Protein AF-B0WHE5-F1 (afdb_monomer_lite)

Organism: Culex quinquefasciatus (NCBI:txid7176)

pLDDT: mean 72.54, std 15.76, range [48.41, 95.38]

Sequence (95 aa):
MNQLPVEVCEEIFKSLNLQGVLTARRTCRRWRQIVNGSPALMSRIHLKPPLSLMDRGMKPICSIPARGVTLKDTTVLTIDSWWESIGSELTFLRL

Structure (mmCIF, N/CA/C/O backbone):
data_AF-B0WHE5-F1
#
_entry.id   AF-B0WHE5-F1
#
loop_
_atom_site.group_PDB
_atom_site.id
_atom_site.type_symbol
_atom_site.label_atom_id
_atom_site.label_alt_id
_atom_site.label_comp_id
_atom_site.label_asym_id
_atom_site.label_entity_id
_atom_site.label_seq_id
_atom_site.pdbx_PDB_ins_code
_atom_site.Cartn_x
_atom_site.Cartn_y
_atom_site.Cartn_z
_atom_site.occupancy
_atom_site.B_iso_or_equiv
_atom_site.auth_seq_id
_atom_site.auth_comp_id
_atom_site.auth_asym_id
_atom_site.auth_atom_id
_atom_site.pdbx_PDB_model_num
ATOM 1 N N . MET A 1 1 ? -3.738 12.006 19.870 1.00 53.06 1 MET A N 1
ATOM 2 C CA . MET A 1 1 ? -4.567 11.418 18.786 1.00 53.06 1 MET A CA 1
ATOM 3 C C . MET A 1 1 ? -4.519 9.873 18.776 1.00 53.06 1 MET A C 1
ATOM 5 O O . MET A 1 1 ? -4.378 9.274 17.719 1.00 53.06 1 MET A O 1
ATOM 9 N N . ASN A 1 2 ? -4.661 9.192 19.926 1.00 59.06 2 ASN A N 1
ATOM 10 C CA . ASN A 1 2 ? -4.540 7.719 20.024 1.00 59.06 2 ASN A CA 1
ATOM 11 C C . ASN A 1 2 ? -5.871 6.977 20.266 1.00 59.06 2 ASN A C 1
ATOM 13 O O . ASN A 1 2 ? -5.849 5.804 20.611 1.00 59.06 2 ASN A O 1
ATOM 17 N N . GLN A 1 3 ? -7.022 7.624 20.067 1.00 76.31 3 GLN A N 1
ATOM 18 C CA . GLN A 1 3 ? -8.318 7.091 20.524 1.00 76.31 3 GLN A CA 1
ATOM 19 C C . GLN A 1 3 ? -9.307 6.704 19.417 1.00 76.31 3 GLN A C 1
ATOM 21 O O . GLN A 1 3 ? -10.332 6.110 19.719 1.00 76.31 3 GLN A O 1
ATOM 26 N N . LEU A 1 4 ? -9.030 7.006 18.144 1.00 86.12 4 LEU A N 1
ATOM 27 C CA . LEU A 1 4 ? -9.929 6.587 17.062 1.00 86.12 4 LEU A CA 1
ATOM 28 C C . LEU A 1 4 ? -9.900 5.060 16.906 1.00 86.12 4 LEU A C 1
ATOM 30 O O . LEU A 1 4 ? -8.793 4.524 16.854 1.00 86.12 4 LEU A O 1
ATOM 34 N N . PRO A 1 5 ? -11.044 4.365 16.815 1.00 92.81 5 PRO A N 1
ATOM 35 C CA . PRO A 1 5 ? -11.086 2.940 16.491 1.00 92.81 5 PRO A CA 1
ATOM 36 C C . PRO A 1 5 ? -10.377 2.628 15.167 1.00 92.81 5 PRO A C 1
ATOM 38 O O . PRO A 1 5 ? -10.266 3.494 14.292 1.00 92.81 5 PRO A O 1
ATOM 41 N N . VAL A 1 6 ? -9.879 1.397 15.024 1.00 92.06 6 VAL A N 1
ATOM 42 C CA . VAL A 1 6 ? -9.145 0.967 13.820 1.00 92.06 6 VAL A CA 1
ATOM 43 C C . VAL A 1 6 ? -10.027 1.100 12.583 1.00 92.06 6 VAL A C 1
ATOM 45 O O . VAL A 1 6 ? -9.575 1.616 11.568 1.00 92.06 6 VAL A O 1
ATOM 48 N N . GLU A 1 7 ? -11.299 0.746 12.713 1.00 93.19 7 GLU A N 1
ATOM 49 C CA . GLU A 1 7 ? -12.312 0.771 11.663 1.00 93.19 7 GLU A CA 1
ATOM 50 C C . GLU A 1 7 ? -12.515 2.196 11.134 1.00 93.19 7 GLU A C 1
ATOM 52 O O . GLU A 1 7 ? -12.566 2.423 9.927 1.00 93.19 7 GLU A O 1
ATOM 57 N N . VAL A 1 8 ? -12.539 3.185 12.033 1.00 94.50 8 VAL A N 1
ATOM 58 C CA . VAL A 1 8 ? -12.672 4.599 11.657 1.00 94.50 8 VAL A CA 1
ATOM 59 C C . VAL A 1 8 ? -11.414 5.087 10.939 1.00 94.50 8 VAL A C 1
ATOM 61 O O . VAL A 1 8 ? -11.506 5.792 9.936 1.00 94.50 8 VAL A O 1
ATOM 64 N N . CYS A 1 9 ? -10.226 4.700 11.414 1.00 94.12 9 CYS A N 1
ATOM 65 C CA . CYS A 1 9 ? -8.980 5.009 10.715 1.00 94.12 9 CYS A CA 1
ATOM 66 C C . CYS A 1 9 ? -8.932 4.372 9.320 1.00 94.12 9 CYS A C 1
ATOM 68 O O . CYS A 1 9 ? -8.500 5.029 8.376 1.00 94.12 9 CYS A O 1
ATOM 70 N N . GLU A 1 10 ? -9.386 3.126 9.174 1.00 93.94 10 GLU A N 1
ATOM 71 C CA . GLU A 1 10 ? -9.463 2.463 7.873 1.00 93.94 10 GLU A CA 1
ATOM 72 C C . GLU A 1 10 ? -10.386 3.202 6.907 1.00 93.94 10 GLU A C 1
ATOM 74 O O . GLU A 1 10 ? -9.975 3.452 5.776 1.00 93.94 10 GLU A O 1
ATOM 79 N N . GLU A 1 11 ? -11.583 3.608 7.338 1.00 95.12 11 GLU A N 1
ATOM 80 C CA . GLU A 1 11 ? -12.500 4.391 6.498 1.00 95.12 11 GLU A CA 1
ATOM 81 C C . GLU A 1 11 ? -11.900 5.740 6.084 1.00 95.12 11 GLU A C 1
ATOM 83 O O . GLU A 1 11 ? -11.952 6.117 4.909 1.00 95.12 11 GLU A O 1
ATOM 88 N N . ILE A 1 12 ? -11.215 6.430 7.003 1.00 95.25 12 ILE A N 1
ATOM 89 C CA . ILE A 1 12 ? -10.471 7.651 6.666 1.00 95.25 12 ILE A CA 1
ATOM 90 C C . ILE A 1 12 ? -9.422 7.344 5.592 1.00 95.25 12 ILE A C 1
ATOM 92 O O . ILE A 1 12 ? -9.349 8.041 4.582 1.00 95.25 12 ILE A O 1
ATOM 96 N N . PHE A 1 13 ? -8.626 6.287 5.755 1.00 94.81 13 PHE A N 1
ATOM 97 C CA . PHE A 1 13 ? -7.577 5.942 4.794 1.00 94.81 13 PHE A CA 1
ATOM 98 C C . PHE A 1 13 ? -8.131 5.470 3.445 1.00 94.81 13 PHE A C 1
ATOM 100 O O . PHE A 1 13 ? -7.501 5.716 2.415 1.00 94.81 13 PHE A O 1
ATOM 107 N N . LYS A 1 14 ? -9.315 4.846 3.410 1.00 93.31 14 LYS A N 1
ATOM 108 C CA . LYS A 1 14 ? -9.995 4.479 2.158 1.00 93.31 14 LYS A CA 1
ATOM 109 C C . LYS A 1 14 ? -10.351 5.715 1.336 1.00 93.31 14 LYS A C 1
ATOM 111 O O . LYS A 1 14 ? -10.222 5.666 0.114 1.00 93.31 14 LYS A O 1
ATOM 116 N N . SER A 1 15 ? -10.689 6.829 1.989 1.00 95.38 15 SER A N 1
ATOM 117 C CA . SER A 1 15 ? -10.963 8.103 1.308 1.00 95.38 15 SER A CA 1
ATOM 118 C C . SER A 1 15 ? -9.714 8.784 0.721 1.00 95.38 15 SER A C 1
ATOM 120 O O . SER A 1 15 ? -9.825 9.626 -0.168 1.00 95.38 15 SER A O 1
ATOM 122 N N . LEU A 1 16 ? -8.507 8.409 1.169 1.00 92.69 16 LEU A N 1
ATOM 123 C CA . LEU A 1 16 ? -7.255 8.967 0.655 1.00 92.69 16 LEU A CA 1
ATOM 124 C C . LEU A 1 16 ? -6.910 8.395 -0.723 1.00 92.69 16 LEU A C 1
ATOM 126 O O . LEU A 1 16 ? -7.182 7.231 -1.018 1.00 92.69 16 LEU A O 1
ATOM 130 N N . ASN A 1 17 ? -6.228 9.182 -1.557 1.00 89.06 17 ASN A N 1
ATOM 131 C CA . ASN A 1 17 ? -5.562 8.670 -2.758 1.00 89.06 17 ASN A CA 1
ATOM 132 C C . ASN A 1 17 ? -4.305 7.846 -2.388 1.00 89.06 17 ASN A C 1
ATOM 134 O O . ASN A 1 17 ? -3.902 7.795 -1.226 1.00 89.06 17 ASN A O 1
ATOM 138 N N . LEU A 1 18 ? -3.660 7.206 -3.372 1.00 83.50 18 LEU A N 1
ATOM 139 C CA . LEU A 1 18 ? -2.495 6.343 -3.120 1.00 83.50 18 LEU A CA 1
ATOM 140 C C . LEU A 1 18 ? -1.370 7.062 -2.353 1.00 83.50 18 LEU A C 1
ATOM 142 O O . LEU A 1 18 ? -0.829 6.505 -1.402 1.00 83.50 18 LEU A O 1
ATOM 146 N N . GLN A 1 19 ? -1.044 8.304 -2.724 1.00 83.56 19 GLN A N 1
ATOM 147 C CA . GLN A 1 19 ? -0.013 9.084 -2.029 1.00 83.56 19 GLN A CA 1
ATOM 148 C C . GLN A 1 19 ? -0.402 9.383 -0.577 1.00 83.56 19 GLN A C 1
ATOM 150 O O . GLN A 1 19 ? 0.437 9.289 0.321 1.00 83.56 19 GLN A O 1
ATOM 155 N N . GLY A 1 20 ? -1.679 9.670 -0.324 1.00 89.50 20 GLY A N 1
ATOM 156 C CA . GLY A 1 20 ? -2.213 9.853 1.021 1.00 89.50 20 GLY A CA 1
ATOM 157 C C . GLY A 1 20 ? -2.111 8.581 1.863 1.00 89.50 20 GLY A C 1
ATOM 158 O O . GLY A 1 20 ? -1.635 8.643 2.994 1.00 89.50 20 GLY A O 1
ATOM 159 N N . VAL A 1 21 ? -2.451 7.416 1.301 1.00 89.81 21 VAL A N 1
ATOM 160 C CA . VAL A 1 21 ? -2.299 6.117 1.985 1.00 89.81 21 VAL A CA 1
ATOM 161 C C . VAL A 1 21 ? -0.828 5.827 2.307 1.00 89.81 21 VAL A C 1
ATOM 163 O O . VAL A 1 21 ? -0.506 5.422 3.424 1.00 89.81 21 VAL A O 1
ATOM 166 N N . LEU A 1 22 ? 0.088 6.075 1.365 1.00 85.56 22 LEU A N 1
ATOM 167 C CA . LEU A 1 22 ? 1.527 5.890 1.585 1.00 85.56 22 LEU A CA 1
ATOM 168 C C . LEU A 1 22 ? 2.076 6.840 2.653 1.00 85.56 22 LEU A C 1
ATOM 170 O O . LEU A 1 22 ? 2.896 6.436 3.479 1.00 85.56 22 LEU A O 1
ATOM 174 N N . THR A 1 23 ? 1.601 8.083 2.660 1.00 89.12 23 THR A N 1
ATOM 175 C CA . THR A 1 23 ? 1.957 9.075 3.676 1.00 89.12 23 THR A CA 1
ATOM 176 C C . THR A 1 23 ? 1.464 8.625 5.043 1.00 89.12 23 THR A C 1
ATOM 178 O O . THR A 1 23 ? 2.274 8.517 5.961 1.00 89.12 23 THR A O 1
ATOM 181 N N . ALA A 1 24 ? 0.187 8.247 5.158 1.00 89.88 24 ALA A N 1
ATOM 182 C CA . ALA A 1 24 ? -0.399 7.754 6.400 1.00 89.88 24 ALA A CA 1
ATOM 183 C C . ALA A 1 24 ? 0.368 6.538 6.950 1.00 89.88 24 ALA A C 1
ATOM 185 O O . ALA A 1 24 ? 0.729 6.471 8.126 1.00 89.88 24 ALA A O 1
ATOM 186 N N . ARG A 1 25 ? 0.727 5.599 6.072 1.00 88.00 25 ARG A N 1
ATOM 187 C CA . ARG A 1 25 ? 1.527 4.424 6.432 1.00 88.00 25 ARG A CA 1
ATOM 188 C C . ARG A 1 25 ? 2.923 4.778 6.972 1.00 88.00 25 ARG A C 1
ATOM 190 O O . ARG A 1 25 ? 3.489 4.030 7.776 1.00 88.00 25 ARG A O 1
ATOM 197 N N . ARG A 1 26 ? 3.508 5.893 6.526 1.00 86.19 26 ARG A N 1
ATOM 198 C CA . ARG A 1 26 ? 4.822 6.385 6.976 1.00 86.19 26 ARG A CA 1
ATOM 199 C C . ARG A 1 26 ? 4.745 7.213 8.262 1.00 86.19 26 ARG A C 1
ATOM 201 O O . ARG A 1 26 ? 5.757 7.295 8.949 1.00 86.19 26 ARG A O 1
ATOM 208 N N . THR A 1 27 ? 3.582 7.765 8.610 1.00 89.50 27 THR A N 1
ATOM 209 C CA . THR A 1 27 ? 3.409 8.698 9.736 1.00 89.50 27 THR A CA 1
ATOM 210 C C . THR A 1 27 ? 3.768 8.094 11.094 1.00 89.50 27 THR A C 1
ATOM 212 O O . THR A 1 27 ? 4.539 8.683 11.845 1.00 89.50 27 THR A O 1
ATOM 215 N N . CYS A 1 28 ? 3.220 6.927 11.447 1.00 89.38 28 CYS A N 1
ATOM 216 C CA . CYS A 1 28 ? 3.503 6.284 12.734 1.00 89.38 28 CYS A CA 1
ATOM 217 C C . CYS A 1 28 ? 3.323 4.759 12.673 1.00 89.38 28 CYS A C 1
ATOM 219 O O . CYS A 1 28 ? 2.721 4.223 11.740 1.00 89.38 28 CYS A O 1
ATOM 221 N N . ARG A 1 29 ? 3.825 4.038 13.691 1.00 87.81 29 ARG A N 1
ATOM 222 C CA . ARG A 1 29 ? 3.734 2.563 13.760 1.00 87.81 29 ARG A CA 1
ATOM 223 C C . ARG A 1 29 ? 2.288 2.059 13.721 1.00 87.81 29 ARG A C 1
ATOM 225 O O . ARG A 1 29 ? 2.009 1.089 13.028 1.00 87.81 29 ARG A O 1
ATOM 232 N N . ARG A 1 30 ? 1.373 2.745 14.410 1.00 91.69 30 ARG A N 1
ATOM 233 C CA . ARG A 1 30 ? -0.045 2.371 14.471 1.00 91.69 30 ARG A CA 1
ATOM 234 C C . ARG A 1 30 ? -0.719 2.469 13.105 1.00 91.69 30 ARG A C 1
ATOM 236 O O . ARG A 1 30 ? -1.362 1.525 12.670 1.00 91.69 30 ARG A O 1
ATOM 243 N N . TRP A 1 31 ? -0.539 3.583 12.400 1.00 92.31 31 TRP A N 1
ATOM 244 C CA . TRP A 1 31 ? -1.114 3.762 11.063 1.00 92.31 31 TRP A CA 1
ATOM 245 C C . TRP A 1 31 ? -0.507 2.788 10.060 1.00 92.31 31 TRP A C 1
ATOM 247 O O . TRP A 1 31 ? -1.222 2.247 9.225 1.00 92.31 31 TRP A O 1
ATOM 257 N N . ARG A 1 32 ? 0.788 2.479 10.199 1.00 89.62 32 ARG A N 1
ATOM 258 C CA . ARG A 1 32 ? 1.421 1.411 9.424 1.00 89.62 32 ARG A CA 1
ATOM 259 C C . ARG A 1 32 ? 0.740 0.062 9.634 1.00 89.62 32 ARG A C 1
ATOM 261 O O . ARG A 1 32 ? 0.476 -0.617 8.652 1.00 89.62 32 ARG A O 1
ATOM 268 N N . GLN A 1 33 ? 0.461 -0.314 10.882 1.00 90.38 33 GLN A N 1
ATOM 269 C CA . GLN A 1 33 ? -0.227 -1.569 11.199 1.00 90.38 33 GLN A CA 1
ATOM 270 C C . GLN A 1 33 ? -1.645 -1.602 10.629 1.00 90.38 33 GLN A C 1
ATOM 272 O O . GLN A 1 33 ? -2.019 -2.609 10.045 1.00 90.38 33 GLN A O 1
ATOM 277 N N . ILE A 1 34 ? -2.395 -0.501 10.725 1.00 92.44 34 ILE A N 1
ATOM 278 C CA . ILE A 1 34 ? -3.751 -0.400 10.162 1.00 92.44 34 ILE A CA 1
ATOM 279 C C . ILE A 1 34 ? -3.715 -0.546 8.636 1.00 92.44 34 ILE A C 1
ATOM 281 O O . ILE A 1 34 ? -4.430 -1.367 8.070 1.00 92.44 34 ILE A O 1
ATOM 285 N N . VAL A 1 35 ? -2.835 0.199 7.958 1.00 90.56 35 VAL A N 1
ATOM 286 C CA . VAL A 1 35 ? -2.704 0.110 6.497 1.00 90.56 35 VAL A CA 1
ATOM 287 C C . VAL A 1 35 ? -2.269 -1.292 6.069 1.00 90.56 35 VAL A C 1
ATOM 289 O O . VAL A 1 35 ? -2.868 -1.837 5.152 1.00 90.56 35 VAL A O 1
ATOM 292 N N . ASN A 1 36 ? -1.273 -1.886 6.735 1.00 87.38 36 ASN A N 1
ATOM 293 C CA . ASN A 1 36 ? -0.794 -3.236 6.420 1.00 87.38 36 ASN A CA 1
ATOM 294 C C . ASN A 1 36 ? -1.843 -4.323 6.716 1.00 87.38 36 ASN A C 1
ATOM 296 O O . ASN A 1 36 ? -1.908 -5.318 5.999 1.00 87.38 36 ASN A O 1
ATOM 300 N N . GLY A 1 37 ? -2.640 -4.144 7.772 1.00 88.62 37 GLY A N 1
ATOM 301 C CA . GLY A 1 37 ? -3.662 -5.094 8.207 1.00 88.62 37 GLY A CA 1
ATOM 302 C C . GLY A 1 37 ? -4.929 -5.072 7.355 1.00 88.62 37 GLY A C 1
ATOM 303 O O . GLY A 1 37 ? -5.631 -6.076 7.315 1.00 88.62 37 GLY A O 1
ATOM 304 N N . SER A 1 38 ? -5.202 -3.974 6.641 1.00 90.19 38 SER A N 1
ATOM 305 C CA . SER A 1 38 ? -6.408 -3.816 5.823 1.00 90.19 38 SER A CA 1
ATOM 306 C C . SER A 1 38 ? -6.191 -4.307 4.381 1.00 90.19 38 SER A C 1
ATOM 308 O O . SER A 1 38 ? -5.491 -3.649 3.597 1.00 90.19 38 SER A O 1
ATOM 310 N N . PRO A 1 39 ? -6.829 -5.418 3.950 1.00 85.81 39 PRO A N 1
ATOM 311 C CA . PRO A 1 39 ? -6.682 -5.929 2.586 1.00 85.81 39 PRO A CA 1
ATOM 312 C C . PRO A 1 39 ? -7.134 -4.927 1.517 1.00 85.81 39 PRO A C 1
ATOM 314 O O . PRO A 1 39 ? -6.541 -4.868 0.441 1.00 85.81 39 PRO A O 1
ATOM 317 N N . ALA A 1 40 ? -8.153 -4.118 1.823 1.00 87.12 40 ALA A N 1
ATOM 318 C CA . ALA A 1 40 ? -8.702 -3.115 0.914 1.00 87.12 40 ALA A CA 1
ATOM 319 C C . ALA A 1 40 ? -7.745 -1.936 0.672 1.00 87.12 40 ALA A C 1
ATOM 321 O O . ALA A 1 40 ? -7.739 -1.358 -0.412 1.00 87.12 40 ALA A O 1
ATOM 322 N N . LEU A 1 41 ? -6.925 -1.568 1.662 1.00 88.38 41 LEU A N 1
ATOM 323 C CA . LEU A 1 41 ? -5.896 -0.541 1.490 1.00 88.38 41 LEU A CA 1
ATOM 324 C C . LEU A 1 41 ? -4.671 -1.116 0.776 1.00 88.38 41 LEU A C 1
ATOM 326 O O . LEU A 1 41 ? -4.143 -0.486 -0.141 1.00 88.38 41 LEU A O 1
ATOM 330 N N . MET A 1 42 ? -4.257 -2.331 1.144 1.00 83.69 42 MET A N 1
ATOM 331 C CA . MET A 1 42 ? -3.099 -2.992 0.541 1.00 83.69 42 MET A CA 1
ATOM 332 C C . MET A 1 42 ? -3.306 -3.360 -0.928 1.00 83.69 42 MET A C 1
ATOM 334 O O . MET A 1 42 ? -2.357 -3.264 -1.702 1.00 83.69 42 MET A O 1
ATOM 338 N N . SER A 1 43 ? -4.527 -3.705 -1.350 1.00 81.06 43 SER A N 1
ATOM 339 C CA . SER A 1 43 ? -4.833 -3.977 -2.764 1.00 81.06 43 SER A CA 1
ATOM 340 C C . SER A 1 43 ? -4.646 -2.758 -3.671 1.00 81.06 43 SER A C 1
ATOM 342 O O . SER A 1 43 ? -4.533 -2.902 -4.883 1.00 81.06 43 SER A O 1
ATOM 344 N N . ARG A 1 44 ? -4.592 -1.545 -3.108 1.00 79.94 44 ARG A N 1
ATOM 345 C CA . ARG A 1 44 ? -4.358 -0.303 -3.859 1.00 79.94 44 ARG A CA 1
ATOM 346 C C . ARG A 1 44 ? -2.870 -0.027 -4.065 1.00 79.94 44 ARG A C 1
ATOM 348 O O . ARG A 1 44 ? -2.513 0.739 -4.961 1.00 79.94 44 ARG A O 1
ATOM 355 N N . ILE A 1 45 ? -2.006 -0.628 -3.248 1.00 75.38 45 ILE A N 1
ATOM 356 C CA . ILE A 1 45 ? -0.563 -0.404 -3.281 1.00 75.38 45 ILE A CA 1
ATOM 357 C C . ILE A 1 45 ? 0.072 -1.407 -4.242 1.00 75.38 45 ILE A C 1
ATOM 359 O O . ILE A 1 45 ? 0.456 -2.510 -3.862 1.00 75.38 45 ILE A O 1
ATOM 363 N N . HIS A 1 46 ? 0.201 -0.990 -5.498 1.00 68.12 46 HIS A N 1
ATOM 364 C CA . HIS A 1 46 ? 0.950 -1.723 -6.511 1.00 68.12 46 HIS A CA 1
ATOM 365 C C . HIS A 1 46 ? 2.321 -1.087 -6.688 1.00 68.12 46 HIS A C 1
ATOM 367 O O . HIS A 1 46 ? 2.430 0.108 -6.981 1.00 68.12 46 HIS A O 1
ATOM 373 N N . LEU A 1 47 ? 3.372 -1.888 -6.544 1.00 64.50 47 LEU A N 1
ATOM 374 C CA . LEU A 1 47 ? 4.701 -1.458 -6.949 1.00 64.50 47 LEU A CA 1
ATOM 375 C C . LEU A 1 47 ? 4.790 -1.558 -8.471 1.00 64.50 47 LEU A C 1
ATOM 377 O O . LEU A 1 47 ? 4.705 -2.645 -9.042 1.00 64.50 47 LEU A O 1
ATOM 381 N N . LYS A 1 48 ? 4.957 -0.400 -9.111 1.00 60.28 48 LYS A N 1
ATOM 382 C CA . LYS A 1 48 ? 5.467 -0.297 -10.476 1.00 60.28 48 LYS A CA 1
ATOM 383 C C . LYS A 1 48 ? 6.937 0.082 -10.374 1.00 60.28 48 LYS A C 1
ATOM 385 O O . LYS A 1 48 ? 7.224 1.246 -10.083 1.00 60.28 48 LYS A O 1
ATOM 390 N N . PRO A 1 49 ? 7.862 -0.871 -10.511 1.00 56.94 49 PRO A N 1
ATOM 391 C CA . PRO A 1 49 ? 9.262 -0.512 -10.537 1.00 56.94 49 PRO A CA 1
ATOM 392 C C . PRO A 1 49 ? 9.577 0.329 -11.780 1.00 56.94 49 PRO A C 1
ATOM 394 O O . PRO A 1 49 ? 8.931 0.153 -12.817 1.00 56.94 49 PRO A O 1
ATOM 397 N N . PRO A 1 50 ? 10.504 1.296 -11.673 1.00 53.97 50 PRO A N 1
ATOM 398 C CA . PRO A 1 50 ? 10.914 2.084 -12.822 1.00 53.97 50 PRO A CA 1
ATOM 399 C C . PRO A 1 50 ? 11.543 1.169 -13.880 1.00 53.97 50 PRO A C 1
ATOM 401 O O . PRO A 1 50 ? 12.309 0.264 -13.561 1.00 53.97 50 PRO A O 1
ATOM 404 N N . LEU A 1 51 ? 11.186 1.441 -15.134 1.00 51.28 51 LEU A N 1
ATOM 405 C CA . LEU A 1 51 ? 11.427 0.669 -16.360 1.00 51.28 51 LEU A CA 1
ATOM 406 C C . LEU A 1 51 ? 12.898 0.481 -16.778 1.00 51.28 51 LEU A C 1
ATOM 408 O O . LEU A 1 51 ? 13.189 0.219 -17.939 1.00 51.28 51 LEU A O 1
ATOM 412 N N . SER A 1 52 ? 13.862 0.609 -15.878 1.00 50.22 52 SER A N 1
ATOM 413 C CA . SER A 1 52 ? 15.266 0.488 -16.254 1.00 50.22 52 SER A CA 1
ATOM 414 C C . SER A 1 52 ? 16.082 -0.049 -15.091 1.00 50.22 52 SER A C 1
ATOM 416 O O . SER A 1 52 ? 16.339 0.674 -14.133 1.00 50.22 52 SER A O 1
ATOM 418 N N . LEU A 1 53 ? 16.472 -1.318 -15.224 1.00 48.84 53 LEU A N 1
ATOM 419 C CA . LEU A 1 53 ? 17.381 -2.073 -14.362 1.00 48.84 53 LEU A CA 1
ATOM 420 C C . LEU A 1 53 ? 17.048 -2.057 -12.862 1.00 48.84 53 LEU A C 1
ATOM 422 O O . LEU A 1 53 ? 17.423 -1.162 -12.106 1.00 48.84 53 LEU A O 1
ATOM 426 N N . MET A 1 54 ? 16.453 -3.157 -12.406 1.00 55.84 54 MET A N 1
ATOM 427 C CA . MET A 1 54 ? 16.560 -3.559 -11.006 1.00 55.84 54 MET A CA 1
ATOM 428 C C . MET A 1 54 ? 17.913 -4.262 -10.822 1.00 55.84 54 MET A C 1
ATOM 430 O O . MET A 1 54 ? 18.060 -5.428 -11.184 1.00 55.84 54 MET A O 1
ATOM 434 N N . ASP A 1 55 ? 18.903 -3.515 -10.333 1.00 55.22 55 ASP A N 1
ATOM 435 C CA . ASP A 1 55 ? 20.262 -3.979 -10.008 1.00 55.22 55 ASP A CA 1
ATOM 436 C C . ASP A 1 55 ? 20.560 -3.745 -8.508 1.00 55.22 55 ASP A C 1
ATOM 438 O O . ASP A 1 55 ? 19.795 -3.066 -7.813 1.00 55.22 55 ASP A O 1
ATOM 442 N N . ARG A 1 56 ? 21.685 -4.280 -8.011 1.00 52.84 56 ARG A N 1
ATOM 443 C CA . ARG A 1 56 ? 22.201 -4.274 -6.621 1.00 52.84 56 ARG A CA 1
ATOM 444 C C . ARG A 1 56 ? 22.083 -2.948 -5.856 1.00 52.84 56 ARG A C 1
ATOM 446 O O . ARG A 1 56 ? 22.153 -2.946 -4.630 1.00 52.84 56 ARG A O 1
ATOM 453 N N . GLY A 1 57 ? 21.930 -1.821 -6.553 1.00 51.75 57 GLY A N 1
ATOM 454 C CA . GLY A 1 57 ? 21.825 -0.477 -5.982 1.00 51.75 57 GLY A CA 1
ATOM 455 C C . GLY A 1 57 ? 20.404 0.053 -5.761 1.00 51.75 57 GLY A C 1
ATOM 456 O O . GLY A 1 57 ? 20.265 1.147 -5.206 1.00 51.75 57 GLY A O 1
ATOM 457 N N . MET A 1 58 ? 19.345 -0.661 -6.169 1.00 53.66 58 MET A N 1
ATOM 458 C CA . MET A 1 58 ? 17.980 -0.196 -5.908 1.00 53.66 58 MET A CA 1
ATOM 459 C C . MET A 1 58 ? 17.701 -0.217 -4.404 1.00 53.66 58 MET A C 1
ATOM 461 O O . MET A 1 58 ? 17.429 -1.255 -3.807 1.00 53.66 58 MET A O 1
ATOM 465 N N . LYS A 1 59 ? 17.685 0.968 -3.789 1.00 53.28 59 LYS A N 1
ATOM 466 C CA . LYS A 1 59 ? 16.937 1.174 -2.550 1.00 53.28 59 LYS A CA 1
ATOM 467 C C . LYS A 1 59 ? 15.466 1.217 -2.946 1.00 53.28 59 LYS A C 1
ATOM 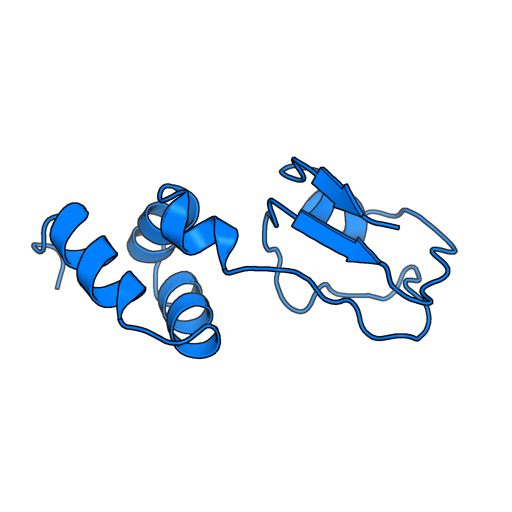469 O O . LYS A 1 59 ? 15.068 2.192 -3.591 1.00 53.28 59 LYS A O 1
ATOM 474 N N . PRO A 1 60 ? 14.648 0.202 -2.615 1.00 54.12 60 PRO A N 1
ATOM 475 C CA . PRO A 1 60 ? 13.230 0.293 -2.890 1.00 54.12 60 PRO A CA 1
ATOM 476 C C . PRO A 1 60 ? 12.723 1.562 -2.203 1.00 54.12 60 PRO A C 1
ATOM 478 O O . PRO A 1 60 ? 12.886 1.731 -0.993 1.00 54.12 60 PRO A O 1
ATOM 481 N N . ILE A 1 61 ? 12.151 2.480 -2.995 1.00 50.62 61 ILE A N 1
ATOM 482 C CA . ILE A 1 61 ? 11.658 3.803 -2.549 1.00 50.62 61 ILE A CA 1
ATOM 483 C C . ILE A 1 61 ? 10.746 3.655 -1.326 1.00 50.62 61 ILE A C 1
ATOM 485 O O . ILE A 1 61 ? 10.559 4.577 -0.528 1.00 50.62 61 ILE A O 1
ATOM 489 N N . CYS A 1 62 ? 10.191 2.462 -1.157 1.00 48.41 62 CYS A N 1
ATOM 490 C CA . CYS A 1 62 ? 9.560 2.055 0.059 1.00 48.41 62 CYS A CA 1
ATOM 491 C C . CYS A 1 62 ? 9.845 0.562 0.309 1.00 48.41 62 CYS A C 1
ATOM 493 O O . CYS A 1 62 ? 9.614 -0.253 -0.582 1.00 48.41 62 CYS A O 1
ATOM 495 N N . SER A 1 63 ? 10.245 0.193 1.527 1.00 52.84 63 SER A N 1
ATOM 496 C CA . SER A 1 63 ? 10.159 -1.177 2.060 1.00 52.84 63 SER A CA 1
ATOM 497 C C . SER A 1 63 ? 8.686 -1.566 2.259 1.00 52.84 63 SER A C 1
ATOM 499 O O . SER A 1 63 ? 8.162 -1.695 3.368 1.00 52.84 63 SER A O 1
ATOM 501 N N . ILE A 1 64 ? 7.947 -1.595 1.152 1.00 55.56 64 ILE A N 1
ATOM 502 C CA . ILE A 1 64 ? 6.547 -1.981 1.123 1.00 55.56 64 ILE A CA 1
ATOM 503 C C . ILE A 1 64 ? 6.528 -3.493 0.947 1.00 55.56 64 ILE A C 1
ATOM 505 O O . ILE A 1 64 ? 6.952 -3.946 -0.112 1.00 55.56 64 ILE A O 1
ATOM 509 N N . PRO A 1 65 ? 5.959 -4.243 1.906 1.00 55.78 65 PRO A N 1
ATOM 510 C CA . PRO A 1 65 ? 5.400 -5.536 1.590 1.00 55.78 65 PRO A CA 1
ATOM 511 C C . PRO A 1 65 ? 4.272 -5.273 0.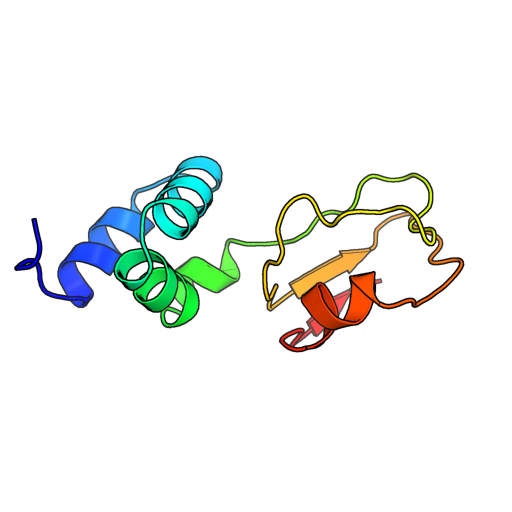594 1.00 55.78 65 PRO A C 1
ATOM 513 O O . PRO A 1 65 ? 3.198 -4.801 0.959 1.00 55.78 65 PRO A O 1
ATOM 516 N N . ALA A 1 66 ? 4.564 -5.392 -0.693 1.00 57.72 66 ALA A N 1
ATOM 517 C CA . ALA A 1 66 ? 3.565 -5.221 -1.726 1.00 57.72 66 ALA A CA 1
ATOM 518 C C . ALA A 1 66 ? 2.925 -6.578 -1.946 1.00 57.72 66 ALA A C 1
ATOM 520 O O . ALA A 1 66 ? 3.606 -7.524 -2.319 1.00 57.72 66 ALA A O 1
ATOM 521 N N . ARG A 1 67 ? 1.605 -6.669 -1.771 1.00 61.03 67 ARG A N 1
ATOM 522 C CA . ARG A 1 67 ? 0.885 -7.905 -2.100 1.00 61.03 67 ARG A CA 1
ATOM 523 C C . ARG A 1 67 ? 0.992 -8.253 -3.586 1.00 61.03 67 ARG A C 1
ATOM 525 O O . ARG A 1 67 ? 0.893 -9.427 -3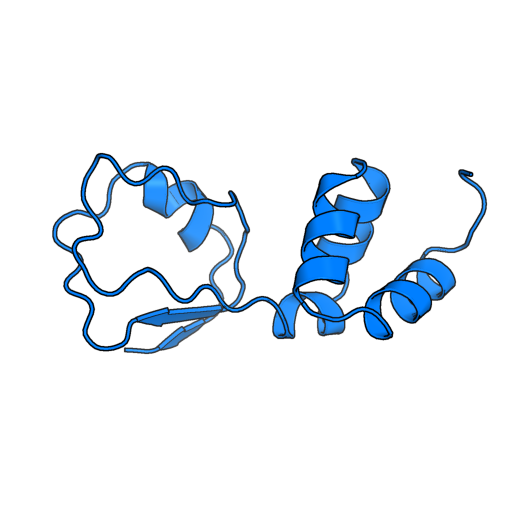.938 1.00 61.03 67 ARG A O 1
ATOM 532 N N . GLY A 1 68 ? 1.221 -7.242 -4.426 1.00 54.66 68 GLY A N 1
ATOM 533 C CA . GLY A 1 68 ? 1.344 -7.365 -5.867 1.00 54.66 68 GLY A CA 1
ATOM 534 C C . GLY A 1 68 ? 2.452 -6.510 -6.460 1.00 54.66 68 GLY A C 1
ATOM 535 O O . GLY A 1 68 ? 2.549 -5.311 -6.180 1.00 54.66 68 GLY A O 1
ATOM 536 N N . VAL A 1 69 ? 3.229 -7.115 -7.353 1.00 63.88 69 VAL A N 1
ATOM 537 C CA . VAL A 1 69 ? 4.196 -6.432 -8.217 1.00 63.88 69 VAL A CA 1
ATOM 538 C C . VAL A 1 69 ? 3.809 -6.724 -9.662 1.00 63.88 69 VAL A C 1
ATOM 540 O O . VAL A 1 69 ? 3.531 -7.868 -10.024 1.00 63.88 69 VAL A O 1
ATOM 543 N N . THR A 1 70 ? 3.752 -5.680 -10.488 1.00 63.09 70 THR A N 1
ATOM 544 C CA . THR A 1 70 ? 3.635 -5.827 -11.944 1.00 63.09 70 THR A CA 1
ATOM 545 C C . THR A 1 70 ? 4.945 -5.385 -12.562 1.00 63.09 70 THR A C 1
ATOM 547 O O . THR A 1 70 ? 5.282 -4.201 -12.521 1.00 63.09 70 THR A O 1
ATOM 550 N N . LEU A 1 71 ? 5.677 -6.350 -13.105 1.00 62.66 71 LEU A N 1
ATOM 551 C CA . LEU A 1 71 ? 6.880 -6.118 -13.885 1.00 62.66 71 LEU A CA 1
ATOM 552 C C . LEU A 1 71 ? 6.427 -6.005 -15.332 1.00 62.66 71 LEU A C 1
ATOM 554 O O . LEU A 1 71 ? 6.062 -7.002 -15.929 1.00 62.66 71 LEU A O 1
ATOM 558 N N . LYS A 1 72 ? 6.381 -4.792 -15.878 1.00 59.47 72 LYS A N 1
ATOM 559 C CA . LYS A 1 72 ? 6.119 -4.596 -17.305 1.00 59.47 72 LYS A CA 1
ATOM 560 C C . LYS A 1 72 ? 7.391 -4.054 -17.930 1.00 59.47 72 LYS A C 1
ATOM 562 O O . LYS A 1 72 ? 7.981 -3.147 -17.350 1.00 59.47 72 LYS A O 1
ATOM 567 N N .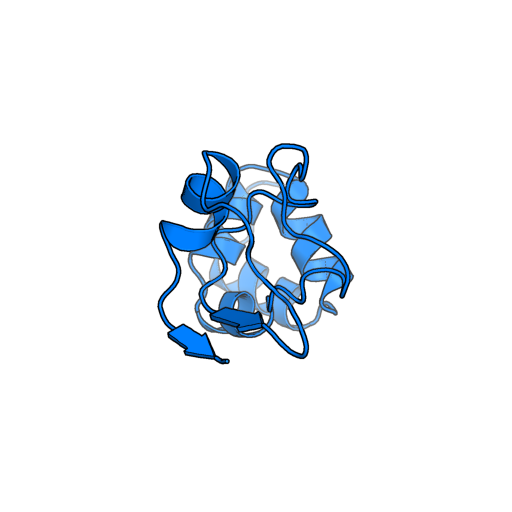 ASP A 1 73 ? 7.834 -4.648 -19.034 1.00 59.69 73 ASP A N 1
ATOM 568 C CA . ASP A 1 73 ? 9.047 -4.260 -19.770 1.00 59.69 73 ASP A CA 1
ATOM 569 C C . ASP A 1 73 ? 10.295 -4.120 -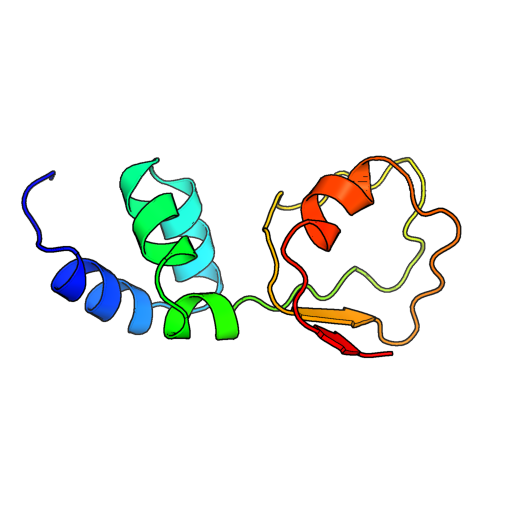18.858 1.00 59.69 73 ASP A C 1
ATOM 571 O O . ASP A 1 73 ? 11.132 -3.239 -19.038 1.00 59.69 73 ASP A O 1
ATOM 575 N N . THR A 1 74 ? 10.397 -4.967 -17.822 1.00 60.25 74 THR A N 1
ATOM 576 C CA . THR A 1 74 ? 11.464 -4.918 -16.808 1.00 60.25 74 THR A CA 1
ATOM 577 C C . THR A 1 74 ? 12.315 -6.183 -16.865 1.00 60.25 74 THR A C 1
ATOM 579 O O . THR A 1 74 ? 11.802 -7.283 -16.674 1.00 60.25 74 THR A O 1
ATOM 582 N N . THR A 1 75 ? 13.627 -6.028 -17.047 1.00 56.50 75 THR A N 1
ATOM 583 C CA . THR A 1 75 ? 14.596 -7.126 -16.913 1.00 56.50 75 THR A CA 1
ATOM 584 C C . THR A 1 75 ? 15.169 -7.117 -15.498 1.00 56.50 75 THR A C 1
ATOM 586 O O . THR A 1 75 ? 15.882 -6.186 -15.117 1.00 56.50 75 THR A O 1
ATOM 589 N N . VAL A 1 76 ? 14.854 -8.142 -14.704 1.00 57.84 76 VAL A N 1
ATOM 590 C CA . VAL A 1 76 ? 15.497 -8.369 -13.401 1.00 57.84 76 VAL A CA 1
ATOM 591 C C . VAL A 1 76 ? 16.852 -9.022 -13.666 1.00 57.84 76 VAL A C 1
ATOM 593 O O . VAL A 1 76 ? 16.898 -10.164 -14.114 1.00 57.84 76 VAL A O 1
ATOM 596 N N . LEU A 1 77 ? 17.948 -8.292 -13.441 1.00 58.09 77 LEU A N 1
ATOM 597 C CA . LEU A 1 77 ? 19.302 -8.808 -13.684 1.00 58.09 77 LEU A CA 1
ATOM 598 C C . LEU A 1 77 ? 19.815 -9.628 -12.501 1.00 58.09 77 LEU A C 1
ATOM 600 O O . LEU A 1 77 ? 20.387 -10.698 -12.700 1.00 58.09 77 LEU A O 1
ATOM 604 N N . THR A 1 78 ? 19.576 -9.153 -11.275 1.00 57.53 78 THR A N 1
ATOM 605 C CA . THR A 1 78 ? 19.910 -9.883 -10.050 1.00 57.53 78 THR A CA 1
ATOM 606 C C . THR A 1 78 ? 18.846 -9.699 -8.970 1.00 57.53 78 THR A C 1
ATOM 608 O O . THR A 1 78 ? 18.361 -8.598 -8.694 1.00 57.53 78 THR A O 1
ATOM 611 N N . ILE A 1 79 ? 18.475 -10.817 -8.347 1.00 63.91 79 ILE A N 1
ATOM 612 C CA . ILE A 1 79 ? 17.633 -10.856 -7.152 1.00 63.91 79 ILE A CA 1
ATOM 613 C C . ILE A 1 79 ? 18.588 -10.813 -5.954 1.00 63.91 79 ILE A C 1
ATOM 615 O O . ILE A 1 79 ? 19.169 -11.830 -5.593 1.00 63.91 79 ILE A O 1
ATOM 619 N N . ASP A 1 80 ? 18.787 -9.627 -5.382 1.00 65.31 80 ASP A N 1
ATOM 620 C CA . ASP A 1 80 ? 19.641 -9.410 -4.205 1.00 65.31 80 ASP A CA 1
ATOM 621 C C . ASP A 1 80 ? 18.788 -9.021 -2.980 1.00 65.31 80 ASP A C 1
ATOM 623 O O . ASP A 1 80 ? 17.560 -9.120 -2.998 1.00 65.31 80 ASP A O 1
ATOM 627 N N . SER A 1 81 ? 19.415 -8.548 -1.899 1.00 64.69 81 SER A N 1
ATOM 628 C CA . SER A 1 81 ? 18.763 -8.207 -0.619 1.00 64.69 81 SER A CA 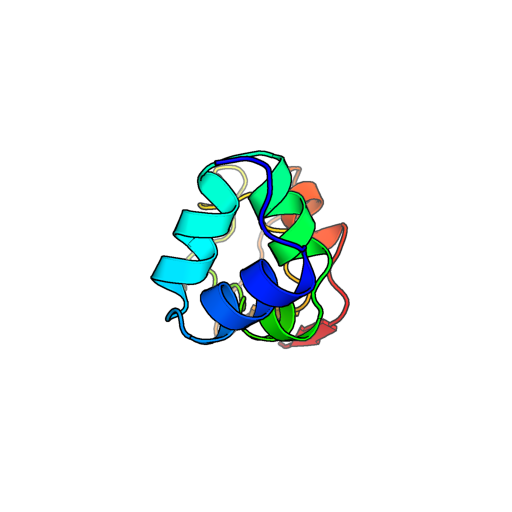1
ATOM 629 C C . SER A 1 81 ? 17.613 -7.190 -0.719 1.00 64.69 81 SER A C 1
ATOM 631 O O . SER A 1 81 ? 16.760 -7.119 0.167 1.00 64.69 81 SER A O 1
ATOM 633 N N . TRP A 1 82 ? 17.529 -6.425 -1.811 1.00 64.19 82 TRP A N 1
ATOM 634 C CA . TRP A 1 82 ? 16.391 -5.546 -2.090 1.00 64.19 82 TRP A CA 1
ATOM 635 C C . TRP A 1 82 ? 15.084 -6.332 -2.297 1.00 64.19 82 TRP A C 1
ATOM 637 O O . TRP A 1 82 ? 14.010 -5.838 -1.937 1.00 64.19 82 TRP A O 1
ATOM 647 N N . TRP A 1 83 ? 15.166 -7.556 -2.834 1.00 67.44 83 TRP A N 1
ATOM 648 C CA . TRP A 1 83 ? 14.010 -8.415 -3.069 1.00 67.44 83 TRP A CA 1
ATOM 649 C C . TRP A 1 83 ? 13.426 -8.946 -1.771 1.00 67.44 83 TRP A C 1
ATOM 651 O O . TRP A 1 83 ? 12.215 -9.034 -1.677 1.00 67.44 83 TRP A O 1
ATOM 661 N N . GLU A 1 84 ? 14.211 -9.220 -0.729 1.00 66.94 84 GLU A N 1
ATOM 662 C CA . GLU A 1 84 ? 13.656 -9.685 0.554 1.00 66.94 84 GLU A CA 1
ATOM 663 C C . GLU A 1 84 ? 12.627 -8.701 1.129 1.00 66.94 84 GLU A C 1
ATOM 665 O O . GLU A 1 84 ? 11.606 -9.100 1.686 1.00 66.94 84 GLU A O 1
ATOM 670 N N . SER A 1 85 ? 12.835 -7.400 0.917 1.00 62.00 85 SER A N 1
ATOM 671 C CA . SER A 1 85 ? 11.905 -6.354 1.361 1.00 62.00 85 SER A CA 1
ATOM 672 C C . SER A 1 85 ? 10.625 -6.247 0.518 1.00 62.00 85 SER A C 1
ATOM 674 O O . SER A 1 85 ? 9.660 -5.637 0.974 1.00 62.00 85 SER A O 1
ATOM 676 N N . ILE A 1 86 ? 10.618 -6.790 -0.703 1.00 63.69 86 ILE A N 1
ATOM 677 C CA . ILE A 1 86 ? 9.493 -6.729 -1.654 1.00 63.69 86 ILE A CA 1
ATOM 678 C C . ILE A 1 86 ? 8.784 -8.091 -1.758 1.00 63.69 86 ILE A C 1
ATOM 680 O O . ILE A 1 86 ? 7.562 -8.168 -1.676 1.00 63.69 86 ILE A O 1
ATOM 684 N N . GLY A 1 87 ? 9.565 -9.156 -1.910 1.00 62.12 87 GLY A N 1
ATOM 685 C CA . GLY A 1 87 ? 9.199 -10.559 -2.061 1.00 62.12 87 GLY A CA 1
ATOM 686 C C . GLY A 1 87 ? 8.634 -11.224 -0.815 1.00 62.12 87 GLY A C 1
ATOM 687 O O . GLY A 1 87 ? 7.831 -12.139 -0.953 1.00 62.12 87 GLY A O 1
ATOM 688 N N . SER A 1 88 ? 9.001 -10.768 0.386 1.00 66.31 88 SER A N 1
ATOM 689 C CA . SER A 1 88 ? 8.584 -11.429 1.635 1.00 66.31 88 SER A CA 1
ATOM 690 C C . SER A 1 88 ? 7.070 -11.472 1.852 1.00 66.31 88 SER A C 1
ATOM 692 O O . SER A 1 88 ? 6.587 -12.386 2.513 1.00 66.31 88 SER A O 1
ATOM 694 N N . GLU A 1 89 ? 6.310 -10.538 1.275 1.00 62.12 89 GLU A N 1
ATOM 695 C CA . GLU A 1 89 ? 4.840 -10.519 1.368 1.00 62.12 89 GLU A CA 1
ATOM 696 C C . GLU A 1 89 ? 4.142 -10.455 0.000 1.00 62.12 89 GLU A C 1
ATOM 698 O O . GLU A 1 89 ? 2.963 -10.098 -0.107 1.00 62.12 89 GLU A O 1
ATOM 703 N N . LEU A 1 90 ? 4.865 -10.807 -1.063 1.00 65.62 90 LEU A N 1
ATOM 704 C CA . LEU A 1 90 ? 4.312 -10.887 -2.406 1.00 65.62 90 LEU A CA 1
ATOM 705 C C . LEU A 1 90 ? 3.359 -12.080 -2.503 1.00 65.62 90 LEU A C 1
ATOM 707 O O . LEU A 1 90 ? 3.760 -13.234 -2.391 1.00 65.62 90 LEU A O 1
ATOM 711 N N . THR A 1 91 ? 2.084 -11.795 -2.751 1.00 61.66 91 THR A N 1
ATOM 712 C CA . THR A 1 91 ? 1.055 -12.826 -2.958 1.00 61.66 91 THR A CA 1
ATOM 713 C C . THR A 1 91 ? 0.790 -13.110 -4.432 1.00 61.66 91 THR A C 1
ATOM 715 O O . THR A 1 91 ? 0.283 -14.175 -4.768 1.00 61.66 91 THR A O 1
ATOM 718 N N . PHE A 1 92 ? 1.127 -12.177 -5.325 1.00 60.91 92 PHE A N 1
ATOM 719 C CA . PHE A 1 92 ? 0.990 -12.364 -6.766 1.00 60.91 92 PHE A CA 1
ATOM 720 C C . PHE A 1 92 ? 2.029 -11.548 -7.540 1.00 60.91 92 PHE A C 1
ATOM 722 O O . PHE A 1 92 ? 2.226 -10.357 -7.295 1.00 60.91 92 PHE A O 1
ATOM 729 N N . LEU A 1 93 ? 2.661 -12.191 -8.520 1.00 64.12 93 LEU A N 1
ATOM 730 C CA . LEU A 1 93 ? 3.595 -11.580 -9.460 1.00 64.12 93 LEU A CA 1
ATOM 731 C C . LEU A 1 93 ? 2.967 -11.614 -10.855 1.00 64.12 93 LEU A C 1
ATOM 733 O O . LEU A 1 93 ? 2.545 -12.676 -11.310 1.00 64.12 93 LEU A O 1
ATOM 737 N N . ARG A 1 94 ? 2.883 -10.460 -11.524 1.00 65.69 94 ARG A N 1
ATOM 738 C CA . ARG A 1 94 ? 2.491 -10.381 -12.939 1.00 65.69 94 ARG A CA 1
ATOM 739 C C . ARG A 1 94 ? 3.687 -9.955 -13.780 1.00 65.69 94 ARG A C 1
ATOM 741 O O . ARG A 1 94 ? 4.329 -8.955 -13.446 1.00 65.69 94 ARG A O 1
ATOM 748 N N . LEU A 1 95 ? 3.940 -10.743 -14.821 1.00 60.62 95 LEU A N 1
ATOM 749 C CA . LEU A 1 95 ? 4.938 -10.536 -15.870 1.00 60.62 95 LEU A CA 1
ATOM 750 C C . LEU A 1 95 ? 4.278 -9.902 -17.101 1.00 60.62 95 LEU A C 1
ATOM 752 O O . LEU A 1 95 ? 3.058 -10.136 -17.280 1.00 60.62 95 LEU A O 1
#

Radius of gyration: 14.65 Å; chains: 1; bounding box: 35×24×40 Å

Foldseek 3Di:
DPPDDLVRLLVVLLPDDLVSLVVQLVPDPSSVCSCVVDPSNLVRDEDDDPLDDPDPPDPPPDLDCRLEYEDDNHDHPDDDPNCCSHVVNHNDYHD

InterPro domains:
  IPR001810 F-box domain [PF12937] (2-47)
  IPR001810 F-box domain [PS50181] (1-45)
  IPR001810 F-box domain [SM00256] (4-45)
  IPR036047 F-box-like domain superfamily [SSF81383] (2-55)

Secondary structure (DSSP, 8-state):
---S-HHHHHHHHHHS-HHHHHHHHHH-HHHHHHHHH-HHHHTT-EE---SS-B-TT---SS----SEEE-SS--B----HHHHHHHTT--EEE-